Protein AF-A0A843IWR4-F1 (afdb_monomer_lite)

Sequence (79 aa):
MYLKQIELENFKSFGGKMTIPLMEGYLAVTGPNGSGKSNITDAILFVLGPKSSKAMRAGKLTDLIFDGGKTKNRADYTK

Structure (mmCIF, N/CA/C/O backbone):
data_AF-A0A843IWR4-F1
#
_entry.id   AF-A0A843IWR4-F1
#
loop_
_atom_site.group_PDB
_atom_site.id
_atom_site.type_symbol
_atom_site.label_atom_id
_atom_site.label_alt_id
_atom_site.label_comp_id
_atom_site.label_asym_id
_atom_site.label_entity_id
_atom_site.label_seq_id
_atom_site.pdbx_PDB_ins_code
_atom_site.Cartn_x
_atom_site.Cartn_y
_atom_site.Cartn_z
_atom_site.occupancy
_atom_site.B_iso_or_equiv
_atom_site.auth_seq_id
_atom_site.auth_comp_id
_atom_site.auth_asym_id
_atom_site.auth_atom_id
_atom_site.pdbx_PDB_model_num
ATOM 1 N N . MET A 1 1 ? -15.776 -2.312 17.225 1.00 84.44 1 MET A N 1
ATOM 2 C CA . MET A 1 1 ? -14.408 -2.537 16.705 1.00 84.44 1 MET A CA 1
ATOM 3 C C . MET A 1 1 ? -14.361 -2.007 15.282 1.00 84.44 1 MET A C 1
ATOM 5 O O . MET A 1 1 ? -15.257 -2.348 14.523 1.00 84.44 1 MET A O 1
ATOM 9 N N . TYR A 1 2 ? -13.384 -1.167 14.939 1.00 90.69 2 TYR A N 1
ATOM 10 C CA . TYR A 1 2 ? -13.208 -0.621 13.587 1.00 90.69 2 TYR A CA 1
ATOM 11 C C . TYR A 1 2 ? -11.715 -0.422 13.287 1.00 90.69 2 TYR A C 1
ATOM 13 O O . TYR A 1 2 ? -10.889 -0.443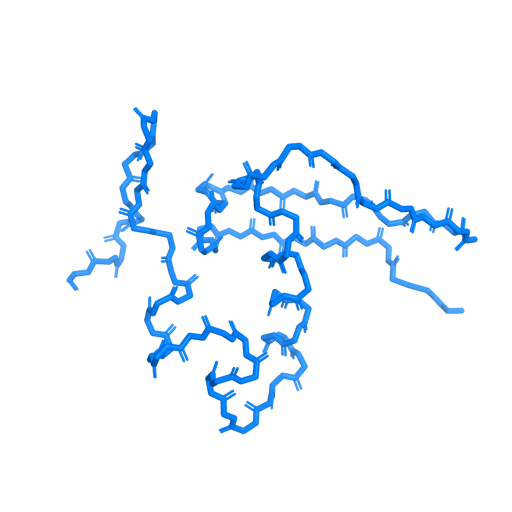 14.201 1.00 90.69 2 TYR A O 1
ATOM 21 N N . LEU A 1 3 ? -11.366 -0.257 12.010 1.00 91.19 3 LEU A N 1
ATOM 22 C CA . LEU A 1 3 ? -10.001 0.068 11.597 1.00 91.19 3 LEU A CA 1
ATOM 23 C C . LEU A 1 3 ? -9.745 1.558 11.839 1.00 91.19 3 LEU A C 1
ATOM 25 O O . LEU A 1 3 ? -10.458 2.377 11.279 1.00 91.19 3 LEU A O 1
ATOM 29 N N . LYS A 1 4 ? -8.731 1.904 12.639 1.00 94.06 4 LYS A N 1
ATOM 30 C CA . LYS A 1 4 ? -8.421 3.302 12.992 1.00 94.06 4 LYS A CA 1
ATOM 31 C C . LYS A 1 4 ? -7.642 4.044 11.904 1.00 94.06 4 LYS A C 1
ATOM 33 O O . LYS A 1 4 ? -7.911 5.206 11.624 1.00 94.06 4 LYS A O 1
ATOM 38 N N . GLN A 1 5 ? -6.632 3.399 11.330 1.00 95.50 5 GLN A N 1
ATOM 39 C CA . GLN A 1 5 ? -5.776 3.990 10.306 1.00 95.50 5 GLN A CA 1
ATOM 40 C C . GLN A 1 5 ? -5.036 2.910 9.523 1.00 95.50 5 GLN A C 1
ATOM 42 O O . GLN A 1 5 ? -4.934 1.768 9.973 1.00 95.50 5 GLN A O 1
ATOM 47 N N . ILE A 1 6 ? -4.506 3.295 8.367 1.00 95.94 6 ILE A N 1
ATOM 48 C CA . ILE A 1 6 ? -3.592 2.494 7.554 1.00 95.94 6 ILE A CA 1
ATOM 49 C C . ILE A 1 6 ? -2.255 3.224 7.530 1.00 95.94 6 ILE A C 1
ATOM 51 O O . ILE A 1 6 ? -2.200 4.398 7.165 1.00 95.94 6 ILE A O 1
ATOM 55 N N . GLU A 1 7 ? -1.185 2.534 7.898 1.00 97.31 7 GLU A N 1
ATOM 56 C CA . GLU A 1 7 ? 0.183 3.038 7.797 1.00 97.31 7 GLU A CA 1
ATOM 57 C C . GLU A 1 7 ? 0.903 2.319 6.661 1.00 97.31 7 GLU A C 1
ATOM 59 O O . GLU A 1 7 ? 0.837 1.096 6.537 1.00 97.31 7 GLU A O 1
ATOM 64 N N . LEU A 1 8 ? 1.546 3.098 5.798 1.00 95.69 8 LEU A N 1
ATOM 65 C CA . LEU A 1 8 ? 2.196 2.638 4.580 1.00 95.69 8 LEU A CA 1
ATOM 66 C C . LEU A 1 8 ? 3.601 3.220 4.529 1.00 95.69 8 LEU A C 1
ATOM 68 O O . LEU A 1 8 ? 3.806 4.399 4.818 1.00 95.69 8 LEU A O 1
ATOM 72 N N . GLU A 1 9 ? 4.551 2.416 4.078 1.00 95.19 9 GLU A N 1
ATOM 73 C CA . GLU A 1 9 ? 5.893 2.873 3.753 1.00 95.19 9 GLU A CA 1
ATOM 74 C C . GLU A 1 9 ? 6.317 2.247 2.432 1.00 95.19 9 GLU A C 1
ATOM 76 O O . GLU A 1 9 ? 6.331 1.024 2.306 1.00 95.19 9 GLU A O 1
ATOM 81 N N . ASN A 1 10 ? 6.643 3.089 1.444 1.00 95.38 10 ASN A N 1
ATOM 82 C CA . ASN A 1 10 ? 7.194 2.652 0.157 1.00 95.38 10 ASN A CA 1
ATOM 83 C C . ASN A 1 10 ? 6.385 1.511 -0.497 1.00 95.38 10 ASN A C 1
ATOM 85 O O . ASN A 1 10 ? 6.943 0.506 -0.945 1.00 95.38 10 ASN A O 1
ATOM 89 N N . PHE A 1 11 ? 5.064 1.678 -0.565 1.00 95.81 11 PHE A N 1
ATOM 90 C CA . PHE A 1 11 ? 4.136 0.676 -1.085 1.00 95.81 11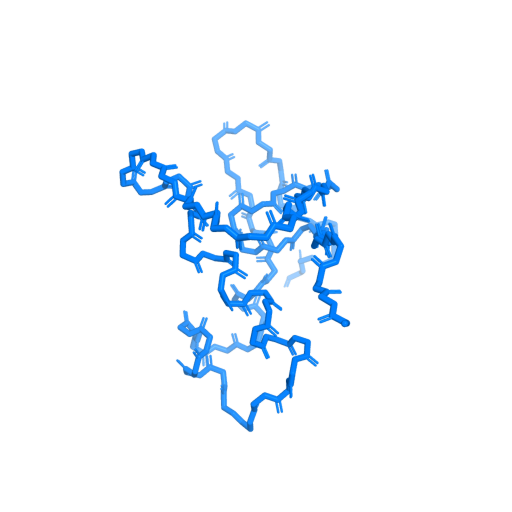 PHE A CA 1
ATOM 91 C C . PHE A 1 11 ? 3.530 1.120 -2.421 1.00 95.81 11 PHE A C 1
ATOM 93 O O . PHE A 1 11 ? 2.762 2.085 -2.483 1.00 95.81 11 PHE A O 1
ATOM 100 N N . LYS A 1 12 ? 3.829 0.392 -3.499 1.00 95.44 12 LYS A N 1
ATOM 101 C CA . LYS A 1 12 ? 3.362 0.639 -4.874 1.00 95.44 12 LYS A CA 1
ATOM 102 C C . LYS A 1 12 ? 3.583 2.070 -5.361 1.00 95.44 12 LYS A C 1
ATOM 104 O O . LYS A 1 12 ? 4.669 2.399 -5.799 1.00 95.44 12 LYS A O 1
ATOM 109 N N . SER A 1 13 ? 2.547 2.914 -5.332 1.00 94.31 13 SER A N 1
ATOM 110 C CA . SER A 1 13 ? 2.607 4.326 -5.737 1.00 94.31 13 SER A CA 1
ATOM 111 C C . SER A 1 13 ? 2.878 5.275 -4.566 1.00 94.31 13 SER A C 1
ATOM 113 O O . SER A 1 13 ? 3.084 6.468 -4.777 1.00 94.31 13 SER A O 1
ATOM 115 N N . PHE A 1 14 ? 2.835 4.776 -3.331 1.00 94.25 14 PHE A N 1
ATOM 116 C CA . PHE A 1 14 ? 3.045 5.548 -2.113 1.00 94.25 14 PHE A CA 1
ATOM 117 C C . PHE A 1 14 ? 4.521 5.491 -1.710 1.00 94.25 14 PHE A C 1
ATOM 119 O O . PHE A 1 14 ? 4.946 4.584 -1.001 1.00 94.25 14 PHE A O 1
ATOM 126 N N . GLY A 1 15 ? 5.308 6.457 -2.187 1.00 93.12 15 GLY A N 1
ATOM 127 C CA . GLY A 1 15 ? 6.715 6.607 -1.802 1.00 93.12 15 GLY A CA 1
ATOM 128 C C . GLY A 1 15 ? 6.882 7.337 -0.467 1.00 93.12 15 GLY A C 1
ATOM 129 O O . GLY A 1 15 ? 6.279 8.398 -0.261 1.00 93.12 15 GLY A O 1
ATOM 130 N N . GLY A 1 16 ? 7.745 6.821 0.407 1.00 91.56 16 GLY A N 1
ATOM 131 C CA . GLY A 1 16 ? 7.943 7.293 1.779 1.00 91.56 16 GLY A CA 1
ATOM 132 C C . GLY A 1 16 ? 6.851 6.822 2.744 1.00 91.56 16 GLY A C 1
ATOM 133 O O . GLY A 1 16 ? 6.045 5.956 2.404 1.00 91.56 16 GLY A O 1
ATOM 134 N N . LYS A 1 17 ? 6.834 7.405 3.947 1.00 93.75 17 LYS A N 1
ATOM 135 C CA . LYS A 1 17 ? 5.854 7.102 5.000 1.00 93.75 17 LYS A CA 1
ATOM 136 C C . LYS A 1 17 ? 4.555 7.880 4.801 1.00 93.75 17 LYS A C 1
ATOM 138 O O . LYS A 1 17 ? 4.581 9.075 4.500 1.00 93.75 17 LYS A O 1
ATOM 143 N N . MET A 1 18 ? 3.425 7.208 4.992 1.00 93.56 18 MET A N 1
ATOM 144 C CA . MET A 1 18 ? 2.085 7.780 4.897 1.00 93.56 18 MET A CA 1
ATOM 145 C C . MET A 1 18 ? 1.153 7.127 5.918 1.00 93.56 18 MET A C 1
ATOM 147 O O . MET A 1 18 ? 1.175 5.913 6.100 1.00 93.56 18 MET A O 1
ATOM 151 N N . THR A 1 19 ? 0.284 7.932 6.523 1.00 96.12 19 THR A N 1
ATOM 152 C CA . THR A 1 19 ? -0.786 7.464 7.408 1.00 96.12 19 THR A CA 1
ATOM 153 C C . THR A 1 19 ? -2.123 7.948 6.868 1.00 96.12 19 THR A C 1
ATOM 155 O O . THR A 1 19 ? -2.299 9.139 6.614 1.00 96.12 19 THR A O 1
ATOM 158 N N . ILE A 1 20 ? -3.063 7.024 6.683 1.00 94.56 20 ILE A N 1
ATOM 159 C CA . ILE A 1 20 ? -4.416 7.298 6.199 1.00 94.56 20 ILE A CA 1
ATOM 160 C C . ILE A 1 20 ? -5.385 7.038 7.357 1.00 94.56 20 ILE A C 1
ATOM 162 O O . ILE A 1 20 ? -5.560 5.875 7.730 1.00 94.56 20 ILE A O 1
ATOM 166 N N . PRO A 1 21 ? -6.008 8.073 7.945 1.00 94.12 21 PRO A N 1
ATOM 167 C CA . PRO A 1 21 ? -6.999 7.879 8.994 1.00 94.12 21 PRO A CA 1
ATOM 168 C C . PRO A 1 21 ? -8.273 7.249 8.420 1.00 94.12 21 PRO A C 1
ATOM 170 O O . PRO A 1 21 ? -8.727 7.610 7.332 1.00 94.12 21 PRO A O 1
ATOM 173 N N . LEU A 1 22 ? -8.862 6.322 9.169 1.00 92.81 22 LEU A N 1
ATOM 174 C CA . LEU A 1 22 ? -10.132 5.686 8.850 1.00 92.81 22 LEU A CA 1
ATOM 175 C C . LEU A 1 22 ? -11.159 6.114 9.901 1.00 92.81 22 LEU A C 1
ATOM 177 O O . LEU A 1 22 ? -11.018 5.832 11.089 1.00 92.81 22 LEU A O 1
ATOM 181 N N . MET A 1 23 ? -12.160 6.866 9.452 1.00 90.81 23 MET A N 1
ATOM 182 C CA . MET A 1 23 ? -13.201 7.418 10.316 1.00 90.81 23 MET A CA 1
ATOM 183 C C . MET A 1 23 ? -14.282 6.373 10.593 1.00 90.81 23 MET A C 1
ATOM 185 O O . MET A 1 23 ? -14.566 5.520 9.751 1.00 90.81 23 MET A O 1
ATOM 189 N N . GLU A 1 24 ? -14.898 6.457 11.770 1.00 92.81 24 GLU A N 1
ATOM 190 C CA . GLU A 1 24 ? -16.074 5.653 12.093 1.00 92.81 24 GLU A CA 1
ATOM 191 C C . GLU A 1 24 ? -17.255 6.020 11.181 1.00 92.81 24 GLU A C 1
ATOM 193 O O . GLU A 1 24 ? -17.416 7.167 10.764 1.00 92.81 24 GLU A O 1
ATOM 198 N N . GLY A 1 25 ? -18.100 5.034 10.877 1.00 91.62 25 GLY A N 1
ATOM 199 C CA . GLY A 1 25 ? -19.226 5.200 9.962 1.00 91.62 25 GLY A CA 1
ATOM 200 C C . GLY A 1 25 ? -18.843 4.954 8.501 1.00 91.62 25 GLY A C 1
ATOM 201 O O . GLY A 1 25 ? -18.184 3.965 8.183 1.00 91.62 25 GLY A O 1
ATOM 202 N N . TYR A 1 26 ? -19.320 5.817 7.601 1.00 91.81 26 TYR A N 1
ATOM 203 C CA . TYR A 1 26 ? -19.104 5.683 6.160 1.00 91.81 26 TYR A CA 1
ATOM 204 C C . TYR A 1 26 ? -17.953 6.576 5.688 1.00 91.81 26 TYR A C 1
ATOM 206 O O . TYR A 1 26 ? -17.996 7.795 5.844 1.00 91.81 26 TYR A O 1
ATOM 214 N N . LEU A 1 27 ? -16.953 5.969 5.048 1.00 92.31 27 LEU A N 1
ATOM 215 C CA . LEU A 1 27 ? -15.820 6.660 4.443 1.00 92.31 27 LEU A CA 1
ATOM 216 C C . LEU A 1 27 ? -15.697 6.259 2.975 1.00 92.31 27 LEU A C 1
ATOM 218 O O . LEU A 1 27 ? -15.699 5.075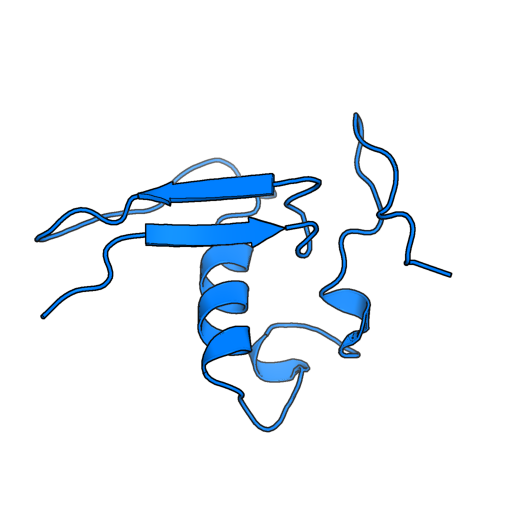 2.639 1.00 92.31 27 LEU A O 1
ATOM 222 N N . ALA A 1 28 ? -15.533 7.254 2.106 1.00 94.06 28 ALA A N 1
ATOM 223 C CA . ALA A 1 28 ? -15.274 7.054 0.688 1.00 94.06 28 ALA A CA 1
ATOM 224 C C . ALA A 1 28 ? -13.882 7.577 0.318 1.00 94.06 28 ALA A C 1
ATOM 226 O O . ALA A 1 28 ? -13.504 8.690 0.677 1.00 94.06 28 ALA A O 1
ATOM 227 N N . VAL A 1 29 ? -13.132 6.784 -0.448 1.00 93.50 29 VAL A N 1
ATOM 228 C CA . VAL A 1 29 ? -11.853 7.195 -1.039 1.00 93.50 29 VAL A CA 1
ATOM 229 C C . VAL A 1 29 ? -12.094 7.600 -2.492 1.00 93.50 29 VAL A C 1
ATOM 231 O O . VAL A 1 29 ? -12.483 6.772 -3.316 1.00 93.50 29 VAL A O 1
ATOM 234 N N . THR A 1 30 ? -11.825 8.861 -2.831 1.00 95.31 30 THR A N 1
ATOM 235 C CA . THR A 1 30 ? -12.060 9.426 -4.171 1.00 95.31 30 THR A CA 1
ATOM 236 C C . THR A 1 30 ? -10.806 10.118 -4.723 1.00 95.31 30 THR A C 1
ATOM 238 O O . THR A 1 30 ? -9.781 10.215 -4.050 1.00 95.31 30 THR A O 1
ATOM 241 N N . GLY A 1 31 ? -10.837 10.519 -5.998 1.00 95.19 31 GLY A N 1
ATOM 242 C CA . GLY A 1 31 ? -9.735 11.227 -6.664 1.00 95.19 31 GLY A CA 1
ATOM 243 C C . GLY A 1 31 ? -9.466 10.763 -8.105 1.00 95.19 31 GLY A C 1
ATOM 244 O O . GLY A 1 31 ? -10.006 9.736 -8.529 1.00 95.19 31 GLY A O 1
ATOM 245 N N . PRO A 1 32 ? -8.610 11.471 -8.866 1.00 96.50 32 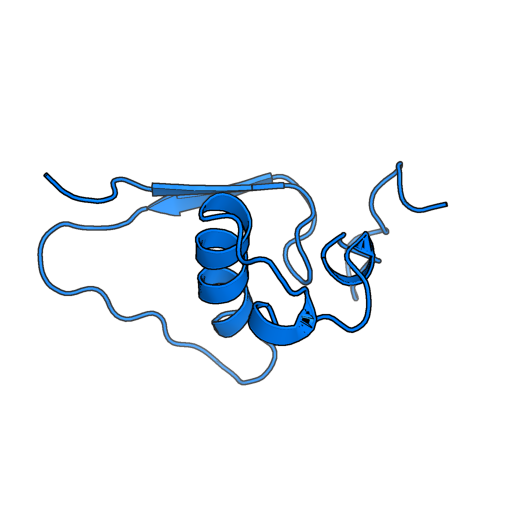PRO A N 1
ATOM 246 C CA . PRO A 1 32 ? -8.352 11.198 -10.285 1.00 96.50 32 PRO A CA 1
ATOM 247 C C . PRO A 1 32 ? -7.763 9.809 -10.565 1.00 96.50 32 PRO A C 1
ATOM 249 O O . PRO A 1 32 ? -7.192 9.159 -9.686 1.00 96.50 32 PRO A O 1
ATOM 252 N N . ASN A 1 33 ? -7.877 9.327 -11.803 1.00 94.25 33 ASN A N 1
ATOM 253 C CA . ASN A 1 33 ? -7.236 8.074 -12.210 1.00 94.25 33 ASN A CA 1
ATOM 254 C C . ASN A 1 33 ? -5.710 8.160 -12.063 1.00 94.25 33 ASN A C 1
ATOM 256 O O . ASN A 1 33 ? -5.107 9.199 -12.310 1.00 94.25 33 ASN A O 1
ATOM 260 N N . GLY A 1 34 ? -5.095 7.067 -11.607 1.00 90.19 34 GLY A N 1
ATOM 261 C CA . GLY A 1 34 ? -3.656 7.013 -11.330 1.00 90.19 34 GLY A CA 1
ATOM 262 C C . GLY A 1 34 ? -3.216 7.596 -9.981 1.00 90.19 34 GLY A C 1
ATOM 263 O O . GLY A 1 34 ? -2.042 7.490 -9.651 1.00 90.19 34 GLY A O 1
ATOM 264 N N . SER A 1 35 ? -4.119 8.136 -9.150 1.00 91.00 35 SER A N 1
ATOM 265 C CA . SER A 1 35 ? -3.755 8.712 -7.840 1.00 91.00 35 SER A CA 1
ATOM 266 C C . SER A 1 35 ? -3.442 7.693 -6.729 1.00 91.00 35 SER A C 1
ATOM 268 O O . SER A 1 35 ? -3.161 8.084 -5.602 1.00 91.00 35 SER A O 1
ATOM 270 N N . GLY A 1 36 ? -3.519 6.387 -7.008 1.00 92.81 36 GLY A N 1
ATOM 271 C CA . GLY A 1 36 ? -3.176 5.335 -6.042 1.00 92.81 36 GLY A CA 1
ATOM 272 C C . GLY A 1 36 ? -4.315 4.848 -5.137 1.00 92.81 36 GLY A C 1
ATOM 273 O O . GLY A 1 36 ? -4.078 3.969 -4.320 1.00 92.81 36 GLY A O 1
ATOM 274 N N . LYS A 1 37 ? -5.562 5.322 -5.303 1.00 95.69 37 LYS A N 1
ATOM 275 C CA . LYS A 1 37 ? -6.735 4.915 -4.478 1.00 95.69 37 LYS A CA 1
ATOM 276 C C . LYS A 1 37 ? -6.856 3.401 -4.299 1.00 95.69 37 LYS A C 1
ATOM 278 O O . LYS A 1 37 ? -6.969 2.888 -3.198 1.00 95.69 37 LYS A O 1
ATOM 283 N N . SER A 1 38 ? -6.783 2.686 -5.414 1.00 96.00 38 SER A N 1
ATOM 284 C CA . SER A 1 38 ? -6.819 1.231 -5.482 1.00 96.00 38 SER A CA 1
ATOM 285 C C . SER A 1 38 ? -5.708 0.559 -4.659 1.00 96.00 38 SER A C 1
ATOM 287 O O . SER A 1 38 ? -5.940 -0.464 -4.019 1.00 96.00 38 SER A O 1
ATOM 289 N N . ASN A 1 39 ? -4.517 1.158 -4.605 1.00 96.12 39 ASN A N 1
ATOM 290 C CA . ASN A 1 39 ? -3.384 0.604 -3.865 1.00 96.12 39 ASN A CA 1
ATOM 291 C C . ASN A 1 39 ? -3.623 0.600 -2.345 1.00 96.12 39 ASN A C 1
ATOM 293 O O . ASN A 1 39 ? -2.985 -0.180 -1.650 1.00 96.12 39 ASN A O 1
ATOM 297 N N . ILE A 1 4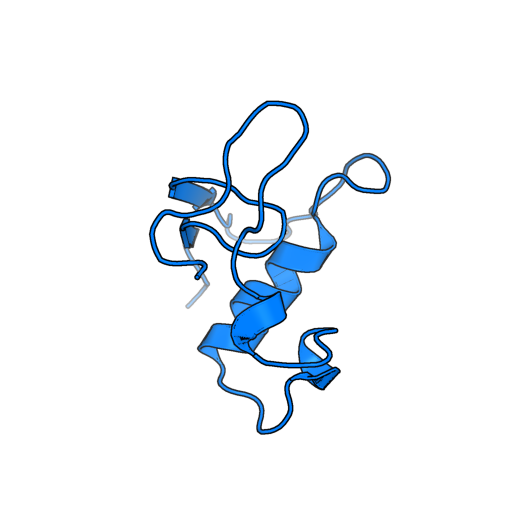0 ? -4.574 1.390 -1.829 1.00 95.81 40 ILE A N 1
ATOM 298 C CA . ILE A 1 40 ? -4.997 1.322 -0.420 1.00 95.81 40 ILE A CA 1
ATOM 299 C C . ILE A 1 40 ? -5.633 -0.041 -0.126 1.00 95.81 40 ILE A C 1
ATOM 301 O O . ILE A 1 40 ? -5.290 -0.690 0.858 1.00 95.81 40 ILE A O 1
ATOM 305 N N . THR A 1 41 ? -6.514 -0.518 -1.009 1.00 94.62 41 THR A N 1
ATOM 306 C CA . THR A 1 41 ? -7.116 -1.851 -0.882 1.00 94.62 41 THR A CA 1
ATOM 307 C C . THR A 1 41 ? -6.065 -2.951 -1.007 1.00 94.62 41 THR A C 1
ATOM 309 O O . THR A 1 41 ? -6.109 -3.917 -0.251 1.00 94.62 41 THR A O 1
ATOM 312 N N . ASP A 1 42 ? -5.085 -2.795 -1.904 1.00 96.25 42 ASP A N 1
ATOM 313 C CA . ASP A 1 42 ? -3.993 -3.771 -2.028 1.00 96.25 42 ASP A CA 1
ATOM 314 C C . ASP A 1 42 ? -3.133 -3.836 -0.761 1.00 96.25 42 ASP A C 1
ATOM 316 O O . ASP A 1 42 ? -2.694 -4.921 -0.395 1.00 96.25 42 ASP A O 1
ATOM 320 N N . ALA A 1 43 ? -2.911 -2.709 -0.078 1.00 96.06 43 ALA A N 1
ATOM 321 C CA . ALA A 1 43 ? -2.169 -2.683 1.179 1.00 96.06 43 ALA A CA 1
ATOM 322 C C . ALA A 1 43 ? -2.916 -3.399 2.311 1.00 96.06 43 ALA A C 1
ATOM 324 O O . ALA A 1 43 ? -2.314 -4.173 3.052 1.00 96.06 43 ALA A O 1
ATOM 325 N N . ILE A 1 44 ? -4.235 -3.196 2.410 1.00 94.75 44 ILE A N 1
ATOM 326 C CA . ILE A 1 44 ? -5.075 -3.936 3.362 1.00 94.75 44 ILE A CA 1
ATOM 327 C C . ILE A 1 44 ? -4.985 -5.437 3.069 1.00 94.75 44 ILE A C 1
ATOM 329 O O . ILE A 1 44 ? -4.732 -6.230 3.974 1.00 94.75 44 ILE A O 1
ATOM 333 N N . LEU A 1 45 ? -5.144 -5.831 1.801 1.00 95.38 45 LEU A N 1
ATOM 334 C CA . LEU A 1 45 ? -5.033 -7.230 1.394 1.00 95.38 45 LEU A CA 1
ATOM 335 C C . LEU A 1 45 ? -3.650 -7.799 1.710 1.00 95.38 45 LEU A C 1
ATOM 337 O O . LEU A 1 45 ? -3.578 -8.902 2.232 1.00 95.38 45 LEU A O 1
ATOM 341 N N . PHE A 1 46 ? -2.570 -7.059 1.464 1.00 95.75 46 PHE A N 1
ATOM 342 C CA . PHE A 1 46 ? -1.209 -7.503 1.766 1.00 95.75 46 PHE A CA 1
ATOM 343 C C . PHE A 1 46 ? -1.036 -7.914 3.229 1.00 95.75 46 PHE A C 1
ATOM 345 O O . PHE A 1 46 ? -0.520 -8.998 3.496 1.00 95.75 46 PHE A O 1
ATOM 352 N N . VAL A 1 47 ? -1.546 -7.108 4.164 1.00 95.19 47 VAL A N 1
ATOM 353 C CA . VAL A 1 47 ? -1.491 -7.415 5.603 1.00 95.19 47 VAL A CA 1
ATOM 354 C C . VAL A 1 47 ? -2.367 -8.617 5.970 1.00 95.19 47 VAL A C 1
ATOM 356 O O . VAL A 1 47 ? -1.999 -9.398 6.843 1.00 95.19 47 VAL A O 1
ATOM 359 N N . LEU A 1 48 ? -3.497 -8.814 5.284 1.00 94.81 48 LEU A N 1
ATOM 360 C CA . LEU A 1 48 ? -4.350 -9.995 5.475 1.00 94.81 48 LEU A CA 1
ATOM 361 C C . LEU A 1 48 ? -3.733 -11.290 4.911 1.00 94.81 48 LEU A C 1
ATOM 363 O O . LEU A 1 48 ? -4.223 -12.376 5.215 1.00 94.81 48 LEU A O 1
ATOM 367 N N . GLY A 1 49 ? -2.668 -11.195 4.110 1.00 93.38 49 GLY A N 1
ATOM 368 C CA . GLY A 1 49 ? -1.855 -12.334 3.678 1.00 93.38 49 GLY A CA 1
ATOM 369 C C . GLY A 1 49 ? -2.536 -13.318 2.711 1.00 93.38 49 GLY A C 1
ATOM 370 O O . GLY A 1 49 ? -2.534 -14.523 2.974 1.00 93.38 49 GLY A O 1
ATOM 371 N N . PRO A 1 50 ? -3.112 -12.878 1.574 1.00 91.50 50 PRO A N 1
ATOM 372 C CA . PRO A 1 50 ? -3.641 -13.786 0.566 1.00 91.50 50 PRO A CA 1
ATOM 373 C C . PRO A 1 50 ? -2.525 -14.661 -0.015 1.00 91.50 50 PRO A C 1
ATOM 375 O O . PRO A 1 50 ? -1.406 -14.209 -0.244 1.00 91.50 50 PRO A O 1
ATOM 378 N N . LYS A 1 51 ? -2.855 -15.910 -0.362 1.00 87.25 51 LYS A N 1
ATOM 379 C CA . LYS A 1 51 ? -1.884 -16.878 -0.910 1.00 87.25 51 LYS A CA 1
ATOM 380 C C . LYS A 1 51 ? -1.270 -16.477 -2.261 1.00 87.25 51 LYS A C 1
ATOM 382 O O . LYS A 1 51 ? -0.298 -17.090 -2.682 1.00 87.25 51 LYS A O 1
ATOM 387 N N . SER A 1 52 ? -1.851 -15.511 -2.976 1.00 91.81 52 SER A N 1
ATOM 388 C CA . SER A 1 52 ? -1.448 -15.143 -4.338 1.00 91.81 52 SER A CA 1
ATOM 389 C C . SER A 1 52 ? -1.245 -13.638 -4.485 1.00 91.81 52 SER A C 1
ATOM 391 O O . SER A 1 52 ? -2.135 -12.854 -4.152 1.00 91.81 52 SER A O 1
ATOM 393 N N . SER A 1 53 ? -0.116 -13.240 -5.083 1.00 91.50 53 SER A N 1
ATOM 394 C CA . SER A 1 53 ? 0.197 -11.846 -5.440 1.00 91.50 53 SER A CA 1
ATOM 395 C C . SER A 1 53 ? -0.827 -11.229 -6.397 1.00 91.50 53 SER A C 1
ATOM 397 O O . SER A 1 53 ? -1.087 -10.026 -6.341 1.00 91.50 53 SER A O 1
ATOM 399 N N . LYS A 1 54 ? -1.488 -12.056 -7.218 1.00 93.56 54 LYS A N 1
ATOM 400 C CA . LYS A 1 54 ? -2.532 -11.611 -8.152 1.00 93.56 54 LYS A CA 1
ATOM 401 C C . LYS A 1 54 ? -3.728 -10.980 -7.438 1.00 93.56 54 LYS A C 1
ATOM 403 O O . LYS A 1 54 ? -4.335 -10.070 -7.993 1.00 93.56 54 LYS A O 1
ATOM 408 N N . ALA A 1 55 ? -4.030 -11.404 -6.205 1.00 93.75 55 ALA A N 1
ATOM 409 C CA . ALA A 1 55 ? -5.095 -10.804 -5.396 1.00 93.75 55 ALA A CA 1
ATOM 410 C C . ALA A 1 55 ? -4.823 -9.321 -5.090 1.00 93.75 55 ALA A C 1
ATOM 412 O O . ALA A 1 55 ? -5.751 -8.533 -4.959 1.00 93.75 55 ALA A O 1
ATOM 413 N N . MET A 1 56 ? -3.547 -8.935 -5.043 1.00 95.44 56 MET A N 1
ATOM 414 C CA . MET A 1 56 ? -3.088 -7.559 -4.846 1.00 95.44 56 MET A CA 1
ATOM 415 C C . MET A 1 56 ? -2.688 -6.901 -6.166 1.00 95.44 56 MET A C 1
ATOM 417 O O . MET A 1 56 ? -1.962 -5.910 -6.157 1.00 95.44 56 MET A O 1
ATOM 421 N N . ARG A 1 57 ? -3.107 -7.453 -7.313 1.00 95.00 57 ARG A N 1
ATOM 422 C CA . ARG A 1 57 ? -2.795 -6.929 -8.655 1.00 95.00 57 ARG A CA 1
ATOM 423 C C . ARG A 1 57 ? -1.294 -6.705 -8.855 1.00 95.00 57 ARG A C 1
ATOM 425 O O . ARG A 1 57 ? -0.867 -5.647 -9.310 1.00 95.00 57 ARG A O 1
ATOM 432 N N . ALA A 1 58 ? -0.512 -7.696 -8.448 1.00 95.31 58 ALA A N 1
ATOM 433 C CA . ALA A 1 58 ? 0.934 -7.738 -8.598 1.00 95.31 58 ALA A CA 1
ATOM 434 C C . ALA A 1 58 ? 1.327 -9.029 -9.327 1.00 95.31 58 ALA A C 1
ATOM 436 O O . ALA A 1 58 ? 0.751 -10.091 -9.061 1.00 95.31 58 ALA A O 1
ATOM 437 N N . GLY A 1 59 ? 2.288 -8.951 -10.251 1.00 94.44 59 GLY A N 1
ATOM 438 C CA . GLY A 1 59 ? 2.821 -10.129 -10.938 1.00 94.44 59 GLY A CA 1
ATOM 439 C C . GLY A 1 59 ? 3.699 -10.946 -9.994 1.00 94.44 59 GLY A C 1
ATOM 440 O O . GLY A 1 59 ? 3.506 -12.152 -9.836 1.00 94.44 59 GLY A O 1
ATOM 441 N N . LYS A 1 60 ? 4.589 -10.258 -9.282 1.00 92.44 60 LYS A N 1
ATOM 442 C CA . LYS A 1 60 ? 5.462 -10.785 -8.225 1.00 92.44 60 LYS A CA 1
ATOM 443 C C . LYS A 1 60 ? 5.341 -9.922 -6.969 1.00 92.44 60 LYS A C 1
ATOM 445 O O . LYS A 1 60 ? 4.919 -8.774 -7.033 1.00 92.44 60 LYS A O 1
ATOM 450 N N . LEU A 1 61 ? 5.723 -10.462 -5.811 1.00 91.12 61 LEU A N 1
ATOM 451 C CA . LEU A 1 61 ? 5.643 -9.722 -4.542 1.00 91.12 61 LEU A CA 1
ATOM 452 C C . LEU A 1 61 ? 6.484 -8.440 -4.539 1.00 91.12 61 LEU A C 1
ATOM 454 O O . LEU A 1 61 ? 6.094 -7.465 -3.908 1.00 91.12 61 LEU A O 1
ATOM 458 N N . THR A 1 62 ? 7.601 -8.409 -5.270 1.00 92.31 62 THR A N 1
ATOM 459 C CA . THR A 1 62 ? 8.444 -7.210 -5.356 1.00 92.31 62 THR A CA 1
ATOM 460 C C . THR A 1 62 ? 7.782 -6.053 -6.104 1.00 92.31 62 THR A C 1
ATOM 462 O O . THR A 1 62 ? 8.152 -4.913 -5.852 1.00 92.31 62 THR A O 1
ATOM 465 N N . ASP A 1 63 ? 6.740 -6.298 -6.912 1.00 93.00 63 ASP A N 1
ATOM 466 C CA . ASP A 1 63 ? 5.947 -5.231 -7.552 1.00 93.00 63 ASP A CA 1
ATOM 467 C C . ASP A 1 63 ? 5.125 -4.415 -6.531 1.00 93.00 63 ASP A C 1
ATOM 469 O O . ASP A 1 63 ? 4.511 -3.404 -6.874 1.00 93.00 63 ASP A O 1
ATOM 473 N N . LEU A 1 64 ? 5.057 -4.866 -5.272 1.00 94.50 64 LEU A N 1
ATOM 474 C CA . LEU A 1 64 ? 4.428 -4.122 -4.181 1.00 94.50 64 LEU A CA 1
ATOM 475 C C . LEU A 1 64 ? 5.340 -3.025 -3.617 1.00 94.50 64 LEU A C 1
ATOM 477 O O . LEU A 1 64 ? 4.848 -2.148 -2.909 1.00 94.50 64 LEU A O 1
ATOM 481 N N . ILE A 1 65 ? 6.640 -3.052 -3.916 1.00 94.75 65 ILE A N 1
ATOM 482 C CA . ILE A 1 65 ? 7.600 -2.062 -3.427 1.00 94.75 65 ILE A CA 1
ATOM 483 C C . ILE A 1 65 ? 7.559 -0.822 -4.327 1.00 94.75 65 ILE A C 1
ATOM 485 O O . ILE A 1 65 ? 7.462 -0.927 -5.547 1.00 94.75 65 ILE A O 1
ATOM 489 N N . PHE A 1 66 ? 7.626 0.366 -3.726 1.00 95.00 66 PHE A N 1
ATOM 490 C CA . PHE A 1 66 ? 7.702 1.627 -4.460 1.00 95.00 66 PHE A CA 1
ATOM 491 C C . PHE A 1 66 ? 8.992 1.726 -5.292 1.00 95.00 66 PHE A C 1
ATOM 493 O O . PHE A 1 66 ? 10.089 1.823 -4.740 1.00 95.00 66 PHE A O 1
ATOM 500 N N . ASP A 1 67 ? 8.840 1.782 -6.616 1.00 92.44 67 ASP A N 1
ATOM 501 C CA . ASP A 1 67 ? 9.944 1.838 -7.591 1.00 92.44 67 ASP A CA 1
ATOM 502 C C . ASP A 1 67 ? 10.144 3.241 -8.205 1.00 92.44 67 ASP A C 1
ATOM 504 O O . ASP A 1 67 ? 10.620 3.425 -9.324 1.00 92.44 67 ASP A O 1
ATOM 508 N N . GLY A 1 68 ? 9.774 4.280 -7.458 1.00 89.69 68 GLY A N 1
ATOM 509 C CA . GLY A 1 68 ? 9.960 5.664 -7.882 1.00 89.69 68 GLY A CA 1
ATOM 510 C C . GLY A 1 68 ? 8.743 6.270 -8.578 1.00 89.69 68 GLY A C 1
ATOM 511 O O . GLY A 1 68 ? 7.793 5.608 -8.995 1.00 89.69 68 GLY A O 1
ATOM 512 N N . GLY A 1 69 ? 8.754 7.594 -8.663 1.00 85.50 69 GLY A N 1
ATOM 513 C CA . GLY A 1 69 ? 7.716 8.385 -9.309 1.00 85.50 69 GLY A CA 1
ATOM 514 C C . GLY A 1 69 ? 8.278 9.710 -9.806 1.00 85.50 69 GLY A C 1
ATOM 515 O O . GLY A 1 69 ? 9.461 9.991 -9.649 1.00 85.50 69 GLY A O 1
ATOM 516 N N . LYS A 1 70 ? 7.419 10.565 -10.372 1.00 80.75 70 LYS A N 1
ATOM 517 C CA . LYS A 1 70 ? 7.844 11.836 -10.995 1.00 80.75 70 LYS A CA 1
ATOM 518 C C . LYS A 1 70 ? 8.686 12.738 -10.082 1.00 80.75 70 LYS A C 1
ATOM 520 O O . LYS A 1 70 ? 9.481 13.519 -10.582 1.00 80.75 70 LYS A O 1
ATOM 525 N N . THR A 1 71 ? 8.478 12.659 -8.768 1.00 81.19 71 THR A N 1
ATOM 526 C CA . THR A 1 71 ? 9.109 13.542 -7.776 1.00 81.19 71 THR A CA 1
ATOM 527 C C . THR A 1 71 ? 9.852 12.803 -6.661 1.00 81.19 71 THR A C 1
ATOM 529 O O . THR A 1 71 ? 10.416 13.454 -5.787 1.00 81.19 71 THR A O 1
ATOM 532 N N . LYS A 1 72 ? 9.841 11.463 -6.646 1.00 85.00 72 LYS A N 1
ATOM 533 C CA . LYS A 1 72 ? 10.430 10.650 -5.569 1.00 85.00 72 LYS A CA 1
ATOM 534 C C . LYS A 1 72 ? 11.261 9.510 -6.146 1.00 85.00 72 LYS A C 1
ATOM 536 O O . LYS A 1 72 ? 10.792 8.798 -7.031 1.00 85.00 72 LYS A O 1
ATOM 541 N N . ASN A 1 73 ? 12.460 9.323 -5.599 1.00 87.62 73 ASN A N 1
ATOM 542 C CA . ASN A 1 73 ? 13.346 8.211 -5.937 1.00 87.62 73 ASN A CA 1
ATOM 543 C C . ASN A 1 73 ? 12.781 6.885 -5.420 1.00 87.62 73 ASN A C 1
ATOM 545 O O . ASN A 1 73 ? 12.049 6.874 -4.431 1.00 87.62 73 ASN A O 1
ATOM 549 N N . ARG A 1 74 ? 13.136 5.781 -6.085 1.00 88.88 74 ARG A N 1
ATOM 550 C CA . ARG A 1 74 ? 12.808 4.416 -5.646 1.00 88.88 74 ARG A CA 1
ATOM 551 C C . ARG A 1 74 ? 13.279 4.150 -4.213 1.00 88.88 74 ARG A C 1
ATOM 553 O O . ARG A 1 74 ? 14.213 4.797 -3.745 1.00 88.88 74 ARG A O 1
ATOM 560 N N . ALA A 1 75 ? 12.638 3.207 -3.529 1.00 86.00 75 ALA A N 1
ATOM 561 C CA . ALA A 1 75 ? 13.023 2.849 -2.166 1.00 86.00 75 ALA A CA 1
ATOM 562 C C . ALA A 1 75 ? 14.431 2.221 -2.123 1.00 86.00 75 ALA A C 1
ATOM 564 O O . ALA A 1 75 ? 14.769 1.411 -2.983 1.00 86.00 75 ALA A O 1
ATOM 565 N N . ASP A 1 76 ? 15.230 2.536 -1.101 1.00 80.38 76 ASP A N 1
ATOM 566 C CA . ASP A 1 76 ? 16.661 2.169 -1.019 1.00 80.38 76 ASP A CA 1
ATOM 567 C C . ASP A 1 76 ? 16.947 0.655 -1.082 1.00 80.38 76 ASP A C 1
ATOM 569 O O . ASP A 1 76 ? 18.048 0.227 -1.422 1.00 80.38 76 ASP A O 1
ATOM 573 N N . TYR A 1 77 ? 15.951 -0.172 -0.763 1.00 73.88 77 TYR A N 1
ATOM 574 C CA . TYR A 1 77 ? 16.032 -1.634 -0.774 1.00 73.88 77 TYR A CA 1
ATOM 575 C C . TYR A 1 77 ? 15.488 -2.279 -2.060 1.00 73.88 77 TYR A C 1
ATOM 577 O O . TYR A 1 77 ? 15.419 -3.506 -2.150 1.00 73.88 77 TYR A O 1
ATOM 585 N N . THR A 1 78 ? 15.120 -1.480 -3.065 1.00 60.91 78 THR A N 1
ATOM 586 C CA . THR A 1 78 ? 14.883 -1.971 -4.430 1.00 60.91 78 THR A CA 1
ATOM 587 C C . THR A 1 78 ? 16.233 -2.110 -5.139 1.00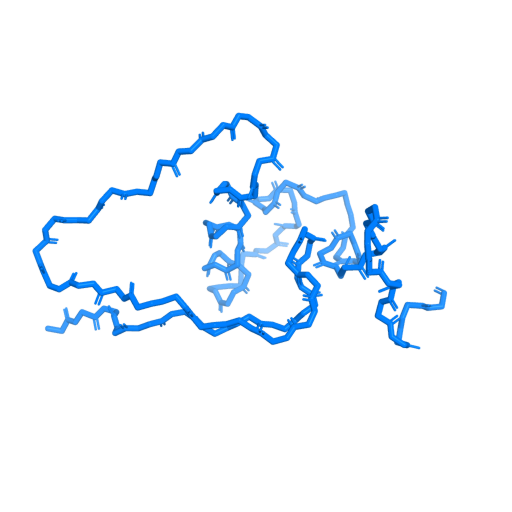 60.91 78 THR A C 1
ATOM 589 O O . THR A 1 78 ? 16.828 -1.124 -5.568 1.00 60.91 78 THR A O 1
ATOM 592 N N . LYS A 1 79 ? 16.766 -3.337 -5.183 1.00 53.16 79 LYS A N 1
ATOM 593 C CA . LYS A 1 79 ? 17.902 -3.707 -6.041 1.00 53.16 79 LYS A CA 1
ATOM 594 C C . LYS A 1 79 ? 17.405 -4.357 -7.322 1.00 53.16 79 LYS A C 1
ATOM 596 O O . LYS A 1 79 ? 16.466 -5.180 -7.220 1.00 53.16 79 LYS A O 1
#

Radius of gyration: 13.22 Å; chains: 1; bounding box: 37×30×29 Å

pLDDT: mean 91.58, std 6.99, range [53.16, 97.31]

Secondary structure (DSSP, 8-state):
----EEEEEEETTEEEEEEEE--SS-------TTSSHHHHHHHHHHHH--S-GGGGT-SSGGGGB---BTTBPPPTT--

Foldseek 3Di:
DDDQWDWDDQFQQDHGIDIGGDDPDDDDDDDDPPPCSLQSVLSVVVVVPDPDCVVSVDPDPCNGGRCDDPPGHGDPPPD